Protein AF-A0A3N5UZ43-F1 (afdb_monomer_lite)

Structure (mmCIF, N/CA/C/O backbone):
data_AF-A0A3N5UZ43-F1
#
_entry.id   AF-A0A3N5UZ43-F1
#
loop_
_atom_site.group_PDB
_atom_site.id
_atom_site.type_symbol
_atom_site.label_atom_id
_atom_site.label_alt_id
_atom_site.label_comp_id
_atom_site.label_asym_id
_atom_site.label_entity_id
_atom_site.label_seq_id
_atom_site.pdbx_PDB_ins_code
_atom_site.Cartn_x
_atom_site.Cartn_y
_atom_site.Cartn_z
_atom_site.occupancy
_atom_site.B_iso_or_equiv
_atom_site.auth_seq_id
_atom_site.auth_comp_id
_atom_site.auth_asym_id
_atom_site.auth_atom_id
_atom_site.pdbx_PDB_model_num
ATOM 1 N N . MET A 1 1 ? -31.137 11.915 19.841 1.00 57.28 1 MET A N 1
ATOM 2 C CA . MET A 1 1 ? -30.366 11.114 18.867 1.00 57.28 1 MET A CA 1
ATOM 3 C C . MET A 1 1 ? -28.928 11.095 19.352 1.00 57.28 1 MET A C 1
ATOM 5 O O . MET A 1 1 ? -28.494 12.151 19.804 1.00 57.28 1 MET A O 1
ATOM 9 N N . PRO A 1 2 ? -28.224 9.950 19.360 1.00 70.50 2 PRO A N 1
ATOM 10 C CA . PRO A 1 2 ? -26.787 9.968 19.621 1.00 70.50 2 PRO A CA 1
ATOM 11 C C . PRO A 1 2 ? -26.098 10.854 18.576 1.00 70.50 2 PRO A C 1
ATOM 13 O O . PRO A 1 2 ? -26.572 10.951 17.441 1.00 70.50 2 PRO A O 1
ATOM 16 N N . ALA A 1 3 ? -25.030 11.540 18.980 1.00 83.25 3 ALA A N 1
ATOM 17 C CA . ALA A 1 3 ? -24.226 12.325 18.054 1.00 83.25 3 ALA A CA 1
ATOM 18 C C . ALA A 1 3 ? -23.648 11.402 16.972 1.00 83.25 3 ALA A C 1
ATOM 20 O O . ALA A 1 3 ? -23.267 10.265 17.262 1.00 83.25 3 ALA A O 1
ATOM 21 N N . VAL A 1 4 ? -23.611 11.881 15.728 1.00 85.50 4 VAL A N 1
ATOM 22 C CA . VAL A 1 4 ? -22.922 11.168 14.648 1.00 85.50 4 VAL A CA 1
ATOM 23 C C . VAL A 1 4 ? -21.421 11.245 14.946 1.00 85.50 4 VAL A C 1
ATOM 25 O O . VAL A 1 4 ? -20.933 12.356 15.155 1.00 85.50 4 VAL A O 1
ATOM 28 N N . PRO A 1 5 ? -20.701 10.114 15.015 1.00 87.69 5 PRO A N 1
ATOM 29 C CA . PRO A 1 5 ? -19.268 10.138 15.270 1.00 87.69 5 PRO A CA 1
ATOM 30 C C . PRO A 1 5 ? -18.529 10.832 14.123 1.00 87.69 5 PRO A C 1
ATOM 32 O O . PRO A 1 5 ? -18.825 10.599 12.947 1.00 87.69 5 PRO A O 1
ATOM 35 N N . GLU A 1 6 ? -17.566 11.678 14.476 1.00 94.62 6 GLU A N 1
ATOM 36 C CA . GLU A 1 6 ? -16.588 12.208 13.529 1.00 94.62 6 GLU A CA 1
ATOM 37 C C . GLU A 1 6 ? -15.535 11.135 13.265 1.00 94.62 6 GLU A C 1
ATOM 39 O O . GLU A 1 6 ? -15.068 10.486 14.201 1.00 94.62 6 GLU A O 1
ATOM 44 N N . TYR A 1 7 ? -15.185 10.937 11.994 1.00 96.31 7 TYR A N 1
ATOM 45 C CA . TYR A 1 7 ? -14.198 9.940 11.600 1.00 96.31 7 TYR A CA 1
ATOM 46 C C . TYR A 1 7 ? -12.929 10.585 11.059 1.00 96.31 7 TYR A C 1
ATOM 48 O O . TYR A 1 7 ? -12.982 11.454 10.188 1.00 96.31 7 TYR A O 1
ATOM 56 N N . GLU A 1 8 ? -11.793 10.073 11.515 1.00 97.06 8 GLU A N 1
ATOM 57 C CA . GLU A 1 8 ? -10.482 10.336 10.938 1.00 97.06 8 GLU A CA 1
ATOM 58 C C . GLU A 1 8 ? -10.076 9.166 10.045 1.00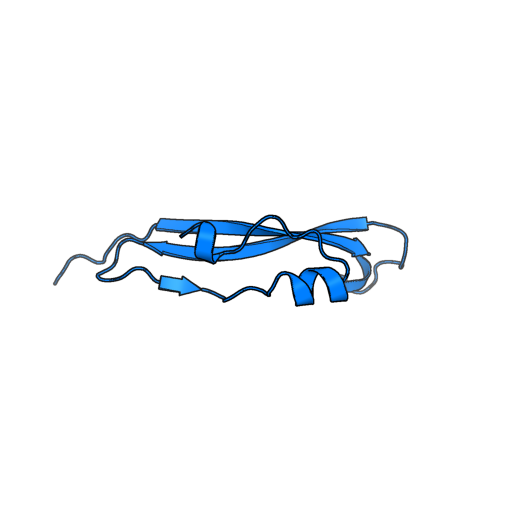 97.06 8 GLU A C 1
ATOM 60 O O . GLU A 1 8 ? -10.283 7.998 10.386 1.00 97.06 8 GLU A O 1
ATOM 65 N N . ILE A 1 9 ? -9.508 9.481 8.882 1.00 97.62 9 ILE A N 1
ATOM 66 C CA . ILE A 1 9 ? -9.128 8.495 7.873 1.00 97.62 9 ILE A CA 1
ATOM 67 C C . ILE A 1 9 ? -7.638 8.639 7.576 1.00 97.62 9 ILE A C 1
ATOM 69 O O . ILE A 1 9 ? -7.186 9.672 7.082 1.00 97.62 9 ILE A O 1
ATOM 73 N N . TYR A 1 10 ? -6.890 7.572 7.832 1.00 96.88 10 TYR A N 1
ATOM 74 C CA . TYR A 1 10 ? -5.446 7.508 7.664 1.00 96.88 10 TYR A CA 1
ATOM 75 C C . TYR A 1 10 ? -5.090 6.629 6.467 1.00 96.88 10 TYR A C 1
ATOM 77 O O . TYR A 1 10 ? -5.436 5.449 6.430 1.00 96.88 10 TYR A O 1
ATOM 85 N N . ALA A 1 11 ? -4.361 7.187 5.499 1.00 97.38 11 ALA A N 1
ATOM 86 C CA . ALA A 1 11 ? -3.806 6.432 4.379 1.00 97.38 11 ALA A CA 1
ATOM 87 C C . ALA A 1 11 ? -2.394 5.941 4.729 1.00 97.38 11 ALA A C 1
ATOM 89 O O . ALA A 1 11 ? -1.440 6.720 4.769 1.00 97.38 11 ALA A O 1
ATOM 90 N N . MET A 1 12 ? -2.241 4.637 4.956 1.00 96.38 12 MET A N 1
ATOM 91 C CA . MET A 1 12 ? -0.977 4.038 5.389 1.00 96.38 12 MET A CA 1
ATOM 92 C C . MET A 1 12 ? -0.246 3.401 4.208 1.00 96.38 12 MET A C 1
ATOM 94 O O . MET A 1 12 ? -0.606 2.319 3.734 1.00 96.38 12 MET A O 1
ATOM 98 N N . LYS A 1 13 ? 0.790 4.079 3.707 1.00 97.50 13 LYS A N 1
ATOM 99 C CA . LYS A 1 13 ? 1.594 3.590 2.581 1.00 97.50 13 LYS A CA 1
ATOM 100 C C . LYS A 1 13 ? 2.473 2.422 3.018 1.00 97.50 13 LYS A C 1
ATOM 102 O O . LYS A 1 13 ? 3.376 2.603 3.828 1.00 97.50 13 LYS A O 1
ATOM 107 N N . TYR A 1 14 ? 2.306 1.250 2.410 1.00 97.94 14 TYR A N 1
ATOM 108 C CA . TYR A 1 14 ? 3.088 0.055 2.771 1.00 97.94 14 TYR A CA 1
ATOM 109 C C . TYR A 1 14 ? 3.996 -0.464 1.646 1.00 97.94 14 TYR A C 1
ATOM 111 O O . TYR A 1 14 ? 4.933 -1.225 1.900 1.00 97.94 14 TYR A O 1
ATOM 119 N N . ALA A 1 15 ? 3.779 -0.041 0.399 1.00 98.38 15 ALA A N 1
ATOM 120 C CA . ALA A 1 15 ? 4.622 -0.422 -0.731 1.00 98.38 15 ALA A CA 1
ATOM 121 C C . ALA A 1 15 ? 4.529 0.590 -1.881 1.00 98.38 15 ALA A C 1
ATOM 123 O O . ALA A 1 15 ? 3.643 1.440 -1.907 1.00 98.38 15 ALA A O 1
ATOM 124 N N . GLU A 1 16 ? 5.426 0.471 -2.857 1.00 98.62 16 GLU A N 1
ATOM 125 C CA . GLU A 1 16 ? 5.377 1.228 -4.112 1.00 98.62 16 GLU A CA 1
ATOM 126 C C . GLU A 1 16 ? 5.940 0.414 -5.285 1.00 98.62 16 GLU A C 1
ATOM 128 O O . GLU A 1 16 ? 6.645 -0.581 -5.096 1.00 98.62 16 GLU A O 1
ATOM 133 N N . ARG A 1 17 ? 5.647 0.817 -6.520 1.00 98.00 17 ARG A N 1
ATOM 134 C CA . ARG A 1 17 ? 6.350 0.336 -7.720 1.00 98.00 17 ARG A CA 1
ATOM 135 C C . ARG A 1 17 ? 6.440 1.433 -8.770 1.00 98.00 17 ARG A C 1
ATOM 137 O O . ARG A 1 17 ? 5.628 2.350 -8.767 1.00 98.00 17 ARG A O 1
ATOM 144 N N . GLN A 1 18 ? 7.361 1.277 -9.712 1.00 98.25 18 GLN A N 1
ATOM 145 C CA . GLN A 1 18 ? 7.303 2.017 -10.970 1.00 98.25 18 GLN A CA 1
ATOM 146 C C . GLN A 1 18 ? 6.327 1.328 -11.932 1.00 98.25 18 GLN A C 1
ATOM 148 O O . GLN A 1 18 ? 6.144 0.102 -11.899 1.00 98.25 18 GLN A O 1
ATOM 153 N N . ALA A 1 19 ? 5.660 2.118 -12.759 1.00 97.31 19 ALA A N 1
ATOM 154 C CA . ALA A 1 19 ? 4.707 1.642 -13.741 1.00 97.31 19 ALA A CA 1
ATOM 155 C C . ALA A 1 19 ? 4.720 2.540 -14.971 1.00 97.31 19 ALA A C 1
ATOM 157 O O . ALA A 1 19 ? 4.872 3.749 -14.857 1.00 97.31 19 ALA A O 1
ATOM 158 N N . ASP A 1 20 ? 4.503 1.947 -16.132 1.00 97.62 20 ASP A N 1
ATOM 159 C CA . ASP A 1 20 ? 4.230 2.701 -17.346 1.00 97.62 20 ASP A CA 1
ATOM 160 C C . ASP A 1 20 ? 2.820 3.312 -17.268 1.00 97.62 20 ASP A C 1
ATOM 162 O O . ASP A 1 20 ? 1.855 2.598 -16.965 1.00 97.62 20 ASP A O 1
ATOM 166 N N . LEU A 1 21 ? 2.689 4.618 -17.521 1.00 97.31 21 LEU A N 1
ATOM 167 C CA . LEU A 1 21 ? 1.406 5.329 -17.467 1.00 97.31 21 LEU A CA 1
ATOM 168 C C . LEU A 1 21 ? 0.361 4.721 -18.418 1.00 97.31 21 LEU A C 1
ATOM 170 O O . LEU A 1 21 ? -0.827 4.682 -18.084 1.00 97.31 21 LEU A O 1
ATOM 174 N N . SER A 1 22 ? 0.793 4.179 -19.560 1.00 97.25 22 SER A N 1
ATOM 175 C CA . SER A 1 22 ? -0.090 3.527 -20.539 1.00 97.25 22 SER A CA 1
ATOM 176 C C . SER A 1 22 ? -0.833 2.308 -19.976 1.00 97.25 22 SER A C 1
ATOM 178 O O . SER A 1 22 ? -1.870 1.918 -20.506 1.00 97.25 22 SER A O 1
ATOM 180 N N . THR A 1 23 ? -0.373 1.733 -18.856 1.00 96.25 23 THR A N 1
ATOM 181 C CA . THR A 1 23 ? -1.088 0.639 -18.169 1.00 96.25 23 THR A CA 1
ATOM 182 C C . THR A 1 23 ? -2.356 1.094 -17.445 1.00 96.25 23 THR A C 1
ATOM 184 O O . THR A 1 23 ? -3.168 0.252 -17.062 1.00 96.25 23 THR A O 1
ATOM 187 N N . PHE A 1 24 ? -2.541 2.406 -17.267 1.00 96.06 24 PHE A N 1
ATOM 188 C CA . PHE A 1 24 ? -3.684 2.995 -16.565 1.00 96.06 24 PHE A CA 1
ATOM 189 C C . PHE A 1 24 ? -4.509 3.943 -17.434 1.00 96.06 24 PHE A C 1
ATOM 191 O O . PHE A 1 24 ? -5.698 4.115 -17.177 1.00 96.06 24 PHE A O 1
ATOM 198 N N . MET A 1 25 ? -3.892 4.563 -18.442 1.00 95.12 25 MET A N 1
ATOM 199 C CA . MET A 1 25 ? -4.525 5.585 -19.271 1.00 95.12 25 MET A CA 1
ATOM 200 C C . MET A 1 25 ? -4.629 5.119 -20.721 1.00 95.12 25 MET A C 1
ATOM 202 O O . MET A 1 25 ? -3.627 4.832 -21.377 1.00 95.12 25 MET A O 1
ATOM 206 N N . LEU A 1 26 ? -5.857 5.083 -21.238 1.00 95.69 26 LEU A N 1
ATOM 207 C CA . LEU A 1 26 ? -6.113 4.763 -22.639 1.00 95.69 26 LEU A CA 1
ATOM 208 C C . LEU A 1 26 ? -5.596 5.886 -23.549 1.00 95.69 26 LEU A C 1
ATOM 210 O O . LEU A 1 26 ? -5.804 7.064 -23.270 1.00 95.69 26 LEU A O 1
ATOM 214 N N . GLY A 1 27 ? -4.958 5.514 -24.660 1.00 94.62 27 GLY A N 1
ATOM 215 C CA . GLY A 1 27 ? -4.450 6.459 -25.663 1.00 94.62 27 GLY A CA 1
ATOM 216 C C . GLY A 1 27 ? -3.063 7.042 -25.371 1.00 94.62 27 GLY A C 1
ATOM 217 O O . GLY A 1 27 ? -2.568 7.830 -26.172 1.00 94.62 27 GLY A O 1
ATOM 218 N N . VAL A 1 28 ? -2.416 6.648 -24.270 1.00 96.12 28 VAL A N 1
ATOM 219 C CA . VAL A 1 28 ? -1.019 7.002 -23.981 1.00 96.12 28 VAL A CA 1
ATOM 220 C C . VAL A 1 28 ? -0.079 6.011 -24.673 1.00 96.12 28 VAL A C 1
ATOM 222 O O . VAL A 1 28 ? -0.272 4.799 -24.583 1.00 96.12 28 VAL A O 1
ATOM 225 N N . GLU A 1 29 ? 0.940 6.524 -25.368 1.00 96.19 29 GLU A N 1
ATOM 226 C CA . GLU A 1 29 ? 1.973 5.706 -26.016 1.00 96.19 29 GLU A CA 1
ATOM 227 C C . GLU A 1 29 ? 2.806 4.948 -24.957 1.00 96.19 29 GLU A C 1
ATOM 229 O O . GLU A 1 29 ? 3.352 5.586 -24.049 1.00 96.19 29 GLU A O 1
ATOM 234 N N . PRO A 1 30 ? 2.938 3.610 -25.055 1.00 97.31 30 PRO A N 1
ATOM 235 C CA . PRO A 1 30 ? 3.761 2.834 -24.130 1.00 97.31 30 PRO A CA 1
ATOM 236 C C . PRO A 1 30 ? 5.233 3.263 -24.130 1.00 97.31 30 PRO A C 1
ATOM 238 O O . PRO A 1 30 ? 5.809 3.592 -25.164 1.00 97.31 30 PRO A O 1
ATOM 241 N N . GLY A 1 31 ? 5.864 3.225 -22.961 1.00 96.12 31 GLY A N 1
ATOM 242 C CA . GLY A 1 31 ? 7.284 3.499 -22.746 1.00 96.12 31 GLY A CA 1
ATOM 243 C C . GLY A 1 31 ? 7.653 4.981 -22.664 1.00 96.12 31 GLY A C 1
ATOM 244 O O . GLY A 1 31 ? 8.816 5.298 -22.418 1.00 96.12 31 GLY A O 1
ATOM 245 N N . ARG A 1 32 ? 6.695 5.897 -22.851 1.00 96.19 32 ARG A N 1
ATOM 246 C CA . ARG A 1 32 ? 6.935 7.350 -22.815 1.00 96.19 32 ARG A CA 1
ATOM 247 C C . ARG A 1 32 ? 7.074 7.915 -21.413 1.00 96.19 32 ARG A C 1
ATOM 249 O O . ARG A 1 32 ? 7.898 8.799 -21.196 1.00 96.19 32 ARG A O 1
ATOM 256 N N . GLU A 1 33 ? 6.249 7.441 -20.487 1.00 97.25 33 GLU A N 1
ATOM 257 C CA . GLU A 1 33 ? 6.149 8.010 -19.150 1.00 97.25 33 GLU A CA 1
ATOM 258 C C . GLU A 1 33 ? 6.082 6.907 -18.099 1.00 97.25 33 GLU A C 1
ATOM 260 O O . GLU A 1 33 ? 5.267 5.986 -18.170 1.00 97.25 33 GLU A O 1
ATOM 265 N N . THR A 1 34 ? 6.964 7.017 -17.108 1.00 97.62 34 THR A N 1
ATOM 266 C CA . THR A 1 34 ? 6.978 6.146 -15.937 1.00 97.62 34 THR A CA 1
ATOM 267 C C . THR A 1 34 ? 6.471 6.925 -14.7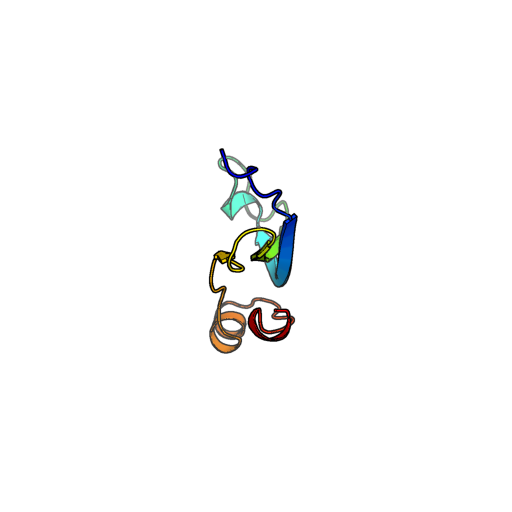36 1.00 97.62 34 THR A C 1
ATOM 269 O O . THR A 1 34 ? 6.987 7.994 -14.418 1.00 97.62 34 THR A O 1
ATOM 272 N N . ILE A 1 35 ? 5.488 6.356 -14.050 1.00 97.44 35 ILE A N 1
ATOM 273 C CA . ILE A 1 35 ? 4.899 6.895 -12.830 1.00 97.44 35 ILE A CA 1
ATOM 274 C C . ILE A 1 35 ? 5.197 5.986 -11.640 1.00 97.44 35 ILE A C 1
ATOM 276 O O . ILE A 1 35 ? 5.381 4.773 -11.776 1.00 97.44 35 ILE A O 1
ATOM 280 N N . THR A 1 36 ? 5.192 6.574 -10.446 1.00 98.12 36 THR A N 1
ATOM 281 C CA . THR A 1 36 ? 5.226 5.809 -9.196 1.00 98.12 36 THR A CA 1
ATOM 282 C C . THR A 1 36 ? 3.803 5.498 -8.752 1.00 98.12 36 THR A C 1
ATOM 284 O O . THR A 1 36 ? 2.965 6.389 -8.666 1.00 98.12 36 THR A O 1
ATOM 287 N N . ILE A 1 37 ? 3.542 4.228 -8.457 1.00 97.75 37 ILE A N 1
ATOM 288 C CA . ILE A 1 37 ? 2.284 3.750 -7.890 1.00 97.75 37 ILE A CA 1
ATOM 289 C C . ILE A 1 37 ? 2.524 3.357 -6.443 1.00 97.75 37 ILE A C 1
ATOM 291 O O . ILE A 1 37 ? 3.281 2.421 -6.173 1.00 97.75 37 ILE A O 1
ATOM 295 N N . ASP A 1 38 ? 1.829 4.040 -5.545 1.00 97.94 38 ASP A N 1
ATOM 296 C CA . ASP A 1 38 ? 1.852 3.779 -4.113 1.00 97.94 38 ASP A CA 1
ATOM 297 C C . ASP A 1 38 ? 0.689 2.874 -3.702 1.00 97.94 38 ASP A C 1
ATOM 299 O O . ASP A 1 38 ? -0.429 3.005 -4.198 1.00 97.94 38 ASP A O 1
ATOM 303 N N . TYR A 1 39 ? 0.961 1.946 -2.787 1.00 98.06 39 TYR A N 1
ATOM 304 C CA . TYR A 1 39 ? -0.035 1.040 -2.225 1.00 98.06 39 TYR A CA 1
ATOM 305 C C . TYR A 1 39 ? -0.326 1.418 -0.778 1.00 98.06 39 TYR A C 1
ATOM 307 O O . TYR A 1 39 ? 0.600 1.586 0.023 1.00 98.06 39 TYR A O 1
ATOM 315 N N . PHE A 1 40 ? -1.614 1.488 -0.450 1.00 97.94 40 PHE A N 1
ATOM 316 C CA . PHE A 1 40 ? -2.112 1.898 0.856 1.00 97.94 40 PHE A CA 1
ATOM 317 C C . PHE A 1 40 ? -3.065 0.859 1.438 1.00 97.94 40 PHE A C 1
ATOM 319 O O . PHE A 1 40 ? -3.768 0.178 0.698 1.00 97.94 40 PHE A O 1
ATOM 326 N N . VAL A 1 41 ? -3.097 0.788 2.762 1.00 97.69 41 VAL A N 1
ATOM 327 C CA . VAL A 1 41 ? -4.235 0.292 3.547 1.00 97.69 41 VAL A CA 1
ATOM 328 C C . VAL A 1 41 ? -4.773 1.484 4.330 1.00 97.69 41 VAL A C 1
ATOM 330 O O . VAL A 1 41 ? -4.014 2.406 4.637 1.00 97.69 41 VAL A O 1
ATOM 333 N N . TRP A 1 42 ? -6.074 1.507 4.605 1.00 98.12 42 TRP A N 1
ATOM 334 C CA . TRP A 1 42 ? -6.713 2.660 5.231 1.00 98.12 42 TRP A CA 1
ATOM 335 C C . TRP A 1 42 ? -7.224 2.291 6.617 1.00 98.12 42 TRP A C 1
ATOM 337 O O . TRP A 1 42 ? -7.873 1.260 6.779 1.00 98.12 42 TRP A O 1
ATOM 347 N N . LEU A 1 43 ? -6.944 3.142 7.5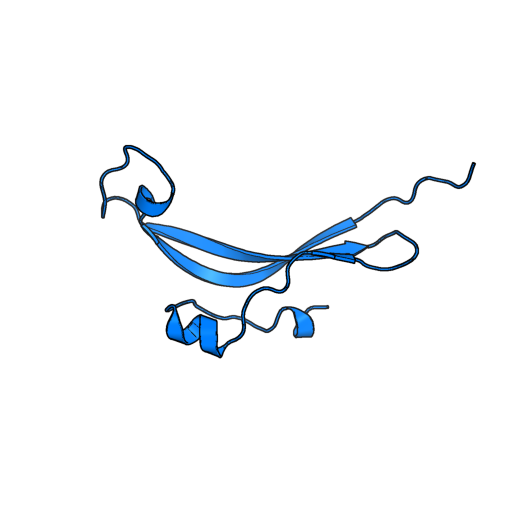99 1.00 97.19 43 LEU A N 1
ATOM 348 C CA . LEU A 1 43 ? -7.477 3.034 8.952 1.00 97.19 43 LEU A CA 1
ATOM 349 C C . LEU A 1 43 ? -8.499 4.150 9.168 1.00 97.19 43 LEU A C 1
ATOM 351 O O . LEU A 1 43 ? -8.199 5.321 8.946 1.00 97.19 43 LEU A O 1
ATOM 355 N N . VAL A 1 44 ? -9.701 3.782 9.594 1.00 97.44 44 VAL A N 1
ATOM 356 C CA . VAL A 1 44 ? -10.804 4.698 9.887 1.00 97.44 44 VAL A CA 1
ATOM 357 C C . VAL A 1 44 ? -11.105 4.620 11.384 1.00 97.44 44 VAL A C 1
ATOM 359 O O . VAL A 1 44 ? -11.458 3.553 11.890 1.00 97.44 44 VAL A O 1
ATOM 362 N N . GLN A 1 45 ? -10.946 5.735 12.099 1.00 95.81 45 GLN A N 1
ATOM 363 C CA . GLN A 1 45 ? -11.113 5.838 13.558 1.00 95.81 45 GLN A CA 1
ATOM 364 C C . GLN A 1 45 ? -12.181 6.872 13.919 1.00 95.81 45 GLN A C 1
ATOM 366 O O . GLN A 1 45 ? -12.407 7.795 13.148 1.00 95.81 45 GLN A O 1
ATOM 371 N N . GLY A 1 46 ? -12.824 6.728 15.083 1.00 93.19 46 GLY A N 1
ATOM 372 C CA . GLY A 1 46 ? -13.804 7.694 15.614 1.00 93.19 46 GLY A CA 1
ATOM 373 C C . GLY A 1 46 ? -15.165 7.094 15.992 1.00 93.19 46 GLY A C 1
ATOM 374 O O . GLY A 1 46 ? -15.894 7.657 16.806 1.00 93.19 46 GLY A O 1
ATOM 375 N N . GLY A 1 47 ? -15.491 5.916 15.452 1.00 90.75 47 GLY A N 1
ATOM 376 C CA . GLY A 1 47 ? -16.663 5.124 15.837 1.00 90.75 47 GLY A CA 1
ATOM 377 C C . GLY A 1 47 ? -16.438 4.276 17.094 1.00 90.75 47 GLY A C 1
ATOM 378 O O . GLY A 1 47 ? -15.443 4.423 17.798 1.00 90.75 47 GLY A O 1
ATOM 379 N N . SER A 1 48 ? -17.359 3.345 17.364 1.00 92.19 48 SER A N 1
ATOM 380 C CA . SER A 1 48 ? -17.225 2.397 18.483 1.00 92.19 48 SER A CA 1
ATOM 381 C C . SER A 1 48 ? -16.044 1.438 18.323 1.00 92.19 48 SER A C 1
ATOM 383 O O . SER A 1 48 ? -15.504 0.968 19.319 1.00 92.19 48 SER A O 1
ATOM 385 N N . GLU A 1 49 ? -15.656 1.149 17.080 1.00 94.19 49 GLU A N 1
ATOM 386 C CA . GLU A 1 49 ? -14.534 0.281 16.730 1.00 94.19 49 GLU A CA 1
ATOM 387 C C . GLU A 1 49 ? -13.773 0.871 15.531 1.00 94.19 49 GLU A C 1
ATOM 389 O O . GLU A 1 49 ? -14.391 1.512 14.671 1.00 94.19 49 GLU A O 1
ATOM 394 N N . PRO A 1 50 ? -12.443 0.681 15.453 1.00 94.62 50 PRO A N 1
ATOM 395 C CA . PRO A 1 50 ? -11.671 1.059 14.278 1.00 94.62 50 PRO A CA 1
ATOM 396 C C . PRO A 1 50 ? -11.985 0.133 13.099 1.00 94.62 50 PRO A C 1
ATOM 398 O O . PRO A 1 50 ? -12.179 -1.071 13.266 1.00 94.62 50 PRO A O 1
ATOM 401 N N . ILE A 1 51 ? -11.980 0.688 11.889 1.00 96.62 51 ILE A N 1
ATOM 402 C CA . ILE A 1 51 ? -12.199 -0.064 10.650 1.00 96.62 51 ILE A CA 1
ATOM 403 C C . ILE A 1 51 ? -10.915 -0.027 9.829 1.00 96.62 51 ILE A C 1
ATOM 405 O O . ILE A 1 51 ? -10.363 1.041 9.570 1.00 96.62 51 ILE A O 1
ATOM 409 N N . VAL A 1 52 ? -10.466 -1.196 9.378 1.00 96.94 52 VAL A N 1
ATOM 410 C CA . VAL A 1 52 ? -9.381 -1.320 8.400 1.00 96.94 52 VAL A CA 1
ATOM 411 C C . VAL A 1 52 ? -9.996 -1.626 7.037 1.00 96.94 52 VAL A C 1
ATOM 413 O O . VAL A 1 52 ? -10.810 -2.542 6.912 1.00 96.94 52 VAL A O 1
ATOM 416 N N . VAL A 1 53 ? -9.623 -0.855 6.016 1.00 97.88 53 VAL A N 1
ATOM 417 C CA . VAL A 1 53 ? -10.067 -1.049 4.631 1.00 97.88 53 VAL A CA 1
ATOM 418 C C . VAL A 1 53 ? -8.889 -1.519 3.784 1.00 97.88 53 V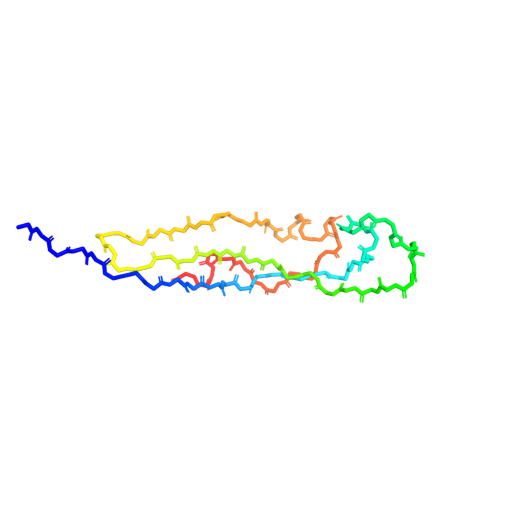AL A C 1
ATOM 420 O O . VAL A 1 53 ? -7.837 -0.877 3.769 1.00 97.88 53 VAL A O 1
ATOM 423 N N . ASP A 1 54 ? -9.124 -2.604 3.037 1.00 96.50 54 ASP A N 1
ATOM 424 C CA . ASP A 1 54 ? -8.121 -3.404 2.320 1.00 96.50 54 ASP A CA 1
ATOM 425 C C . ASP A 1 54 ? -7.212 -4.218 3.266 1.00 96.50 54 ASP A C 1
ATOM 427 O O . ASP A 1 54 ? -7.149 -4.000 4.474 1.00 96.50 54 ASP A O 1
ATOM 431 N N . THR A 1 55 ? -6.526 -5.211 2.713 1.00 93.62 55 THR A N 1
ATOM 432 C CA . THR A 1 55 ? -5.583 -6.089 3.423 1.00 93.62 55 THR A CA 1
ATOM 433 C C . THR A 1 55 ? -4.179 -6.028 2.833 1.00 93.62 55 THR A C 1
ATOM 435 O O . THR A 1 55 ? -3.249 -6.646 3.351 1.00 93.62 55 THR A O 1
ATOM 438 N N . GLY A 1 56 ? -4.016 -5.311 1.722 1.00 94.62 56 GLY A N 1
ATOM 439 C CA . GLY A 1 56 ? -2.757 -5.222 1.007 1.00 94.62 56 GLY A CA 1
ATOM 440 C C . GLY A 1 56 ? -2.267 -6.574 0.480 1.00 94.62 56 GLY A C 1
ATOM 441 O O . GLY A 1 56 ? -3.052 -7.446 0.106 1.00 94.62 56 GLY A O 1
ATOM 442 N N . PHE A 1 57 ? -0.948 -6.748 0.405 1.00 96.62 57 PHE A N 1
ATOM 443 C CA . PHE A 1 57 ? -0.321 -7.997 -0.029 1.00 96.62 57 PHE A CA 1
ATOM 444 C C . PHE A 1 57 ? 0.901 -8.341 0.815 1.00 96.62 57 PHE A C 1
ATOM 446 O O . PHE A 1 57 ? 1.543 -7.469 1.392 1.00 96.62 57 PHE A O 1
ATOM 453 N N . THR A 1 58 ? 1.255 -9.624 0.834 1.00 96.25 58 THR A N 1
ATOM 454 C CA . THR A 1 58 ? 2.395 -10.125 1.605 1.00 96.25 58 THR A CA 1
ATOM 455 C C . THR A 1 58 ? 3.744 -9.734 0.979 1.00 96.25 58 THR A C 1
ATOM 457 O O . THR A 1 58 ? 3.816 -9.496 -0.236 1.00 96.25 58 THR A O 1
ATOM 460 N N . PRO A 1 59 ? 4.850 -9.748 1.753 1.00 96.56 59 PRO A N 1
ATOM 461 C CA . PRO A 1 59 ? 6.197 -9.524 1.219 1.00 96.56 59 PRO 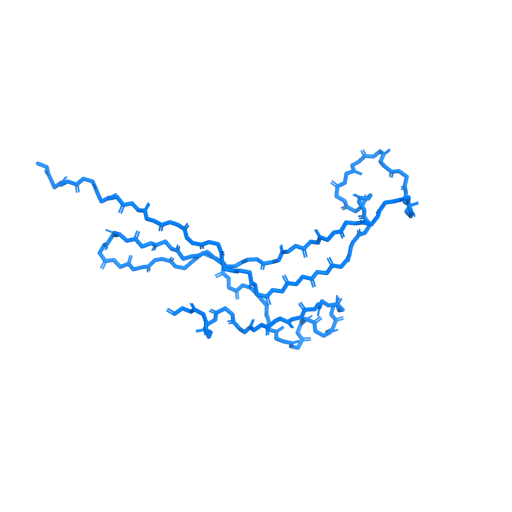A CA 1
ATOM 462 C C . PRO A 1 59 ? 6.560 -10.468 0.061 1.00 96.56 59 PRO A C 1
ATOM 464 O O . PRO A 1 59 ? 7.214 -10.058 -0.895 1.00 96.56 59 PRO A O 1
ATOM 467 N N . GLN A 1 60 ? 6.092 -11.720 0.101 1.00 97.75 60 GLN A N 1
ATOM 468 C CA . GLN A 1 60 ? 6.340 -12.716 -0.948 1.00 97.75 60 GLN A CA 1
ATOM 469 C C . GLN A 1 60 ? 5.663 -12.318 -2.267 1.00 97.75 60 GLN A C 1
ATOM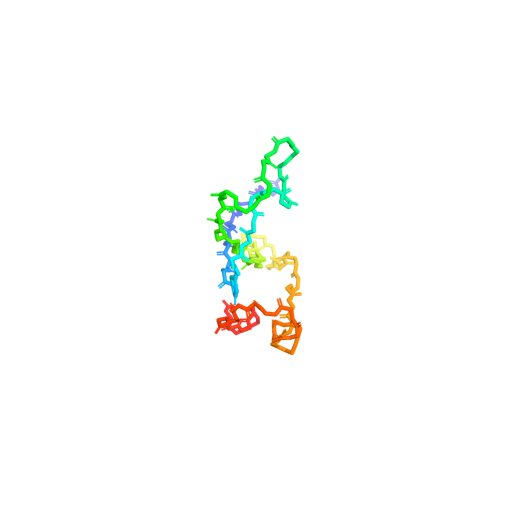 471 O O . GLN A 1 60 ? 6.275 -12.403 -3.331 1.00 97.75 60 GLN A O 1
ATOM 476 N N . ILE A 1 61 ? 4.421 -11.819 -2.209 1.00 97.56 61 ILE A N 1
ATOM 477 C CA . ILE A 1 61 ? 3.724 -11.290 -3.390 1.00 97.56 61 ILE A CA 1
ATOM 478 C C . ILE A 1 61 ? 4.388 -10.004 -3.885 1.00 97.56 61 ILE A C 1
ATOM 480 O O . ILE A 1 61 ? 4.462 -9.783 -5.096 1.00 97.56 61 ILE A O 1
ATOM 484 N N . ALA A 1 62 ? 4.890 -9.166 -2.974 1.00 97.62 62 ALA A N 1
ATOM 485 C CA . ALA A 1 62 ? 5.643 -7.972 -3.335 1.00 97.62 62 ALA A CA 1
ATOM 486 C C . ALA A 1 62 ? 6.878 -8.331 -4.169 1.00 97.62 62 ALA A C 1
ATOM 488 O O . ALA A 1 62 ? 7.052 -7.796 -5.262 1.00 97.62 62 ALA A O 1
ATOM 489 N N . GLN A 1 63 ? 7.671 -9.295 -3.697 1.00 97.56 63 GLN A N 1
ATOM 490 C CA . GLN A 1 63 ? 8.852 -9.792 -4.395 1.00 97.56 63 GLN A CA 1
ATOM 491 C C . GLN A 1 63 ? 8.490 -10.401 -5.755 1.00 97.56 63 GLN A C 1
ATOM 493 O O . GLN A 1 63 ? 9.055 -10.001 -6.772 1.00 97.56 63 GLN A O 1
ATOM 498 N N . ALA A 1 64 ? 7.511 -11.312 -5.794 1.00 98.31 64 ALA A N 1
ATOM 499 C CA . ALA A 1 64 ? 7.095 -11.992 -7.022 1.00 98.31 64 ALA A CA 1
ATOM 500 C C . ALA A 1 64 ? 6.592 -11.023 -8.106 1.00 98.31 64 ALA A C 1
ATOM 502 O O . ALA A 1 64 ? 6.724 -11.297 -9.295 1.00 98.31 64 ALA A O 1
ATOM 503 N N . ARG A 1 65 ? 6.022 -9.880 -7.702 1.00 97.00 65 ARG A N 1
ATOM 504 C CA . ARG A 1 65 ? 5.498 -8.842 -8.605 1.00 97.00 65 ARG A CA 1
ATOM 505 C C . ARG A 1 65 ? 6.410 -7.621 -8.737 1.00 97.00 65 ARG A C 1
ATOM 507 O O . ARG A 1 65 ? 5.950 -6.589 -9.223 1.00 97.00 65 ARG A O 1
ATOM 514 N N . GLN A 1 66 ? 7.661 -7.717 -8.282 1.00 97.06 66 GLN A N 1
ATOM 515 C CA . GLN A 1 66 ? 8.669 -6.653 -8.373 1.00 97.06 66 GLN A CA 1
ATOM 516 C C . GLN A 1 66 ? 8.195 -5.310 -7.788 1.00 97.06 66 GLN A C 1
ATOM 518 O O . GLN A 1 66 ? 8.381 -4.238 -8.364 1.00 97.06 66 GLN A O 1
ATOM 523 N N . ARG A 1 67 ? 7.550 -5.370 -6.623 1.00 97.94 67 ARG A N 1
ATOM 524 C CA . ARG A 1 67 ? 7.101 -4.204 -5.859 1.00 97.94 67 ARG A CA 1
ATOM 525 C C . ARG A 1 67 ? 8.103 -3.921 -4.748 1.00 97.94 67 ARG A C 1
ATOM 527 O O . ARG A 1 67 ? 8.567 -4.839 -4.074 1.00 97.94 67 ARG A O 1
ATOM 534 N N . LYS A 1 68 ? 8.392 -2.646 -4.509 1.00 98.25 68 LYS A N 1
ATOM 535 C CA . LYS A 1 68 ? 9.195 -2.202 -3.373 1.00 98.25 68 LYS A CA 1
ATOM 536 C C . LYS A 1 68 ? 8.326 -2.211 -2.119 1.00 98.25 68 LYS A C 1
ATOM 538 O O . LYS A 1 68 ? 7.535 -1.299 -1.884 1.00 98.25 68 LYS A O 1
ATOM 543 N N . TYR A 1 69 ? 8.462 -3.276 -1.340 1.00 97.88 69 TYR A N 1
ATOM 544 C CA . TYR A 1 69 ? 7.801 -3.439 -0.049 1.00 97.88 69 TYR A CA 1
ATOM 545 C C . TYR A 1 69 ? 8.500 -2.594 1.021 1.00 97.88 69 TYR A C 1
ATOM 547 O O . TYR A 1 69 ? 9.729 -2.591 1.078 1.00 97.88 69 TYR A O 1
ATOM 555 N N . ARG A 1 70 ? 7.741 -1.867 1.847 1.00 96.19 70 ARG A N 1
ATOM 556 C CA . ARG A 1 70 ? 8.293 -1.033 2.929 1.00 96.19 70 ARG A CA 1
ATOM 557 C C . ARG A 1 70 ? 8.126 -1.711 4.282 1.00 96.19 70 ARG A C 1
ATOM 559 O O . ARG A 1 70 ? 9.109 -1.903 4.984 1.00 96.19 70 ARG A O 1
ATOM 566 N N . THR A 1 71 ? 6.896 -2.075 4.622 1.00 95.88 71 THR A N 1
ATOM 567 C CA . THR A 1 71 ? 6.549 -2.735 5.885 1.00 95.88 71 THR A CA 1
ATOM 568 C C . THR A 1 71 ? 5.191 -3.430 5.755 1.00 95.88 71 THR A C 1
ATOM 570 O O . THR A 1 71 ? 4.477 -3.200 4.777 1.00 95.88 71 THR A O 1
ATOM 573 N N . SER A 1 72 ? 4.829 -4.289 6.709 1.00 94.12 72 SER A N 1
ATOM 574 C CA . SER A 1 72 ? 3.468 -4.824 6.791 1.00 94.12 72 SER A CA 1
ATOM 575 C C . SER A 1 72 ? 2.472 -3.727 7.164 1.00 94.12 72 SER A C 1
ATOM 577 O O . SER A 1 72 ? 2.769 -2.928 8.052 1.00 94.12 72 SER A O 1
ATOM 579 N N . PRO A 1 73 ? 1.272 -3.677 6.554 1.00 93.44 73 PRO A N 1
ATOM 580 C CA . PRO A 1 73 ? 0.186 -2.843 7.065 1.00 93.44 73 PRO A CA 1
ATOM 581 C C . PRO A 1 73 ? -0.121 -3.116 8.541 1.00 93.44 73 PRO A C 1
ATOM 583 O O . PRO A 1 73 ? -0.352 -2.179 9.289 1.00 93.44 73 PRO A O 1
ATOM 586 N N . ALA A 1 74 ? -0.050 -4.380 8.972 1.00 91.56 74 ALA A N 1
ATOM 587 C CA . ALA A 1 74 ? -0.305 -4.756 10.362 1.00 91.56 74 ALA A CA 1
ATOM 588 C C . ALA A 1 74 ? 0.732 -4.201 11.354 1.00 91.56 74 ALA A C 1
ATOM 590 O O . ALA A 1 74 ? 0.391 -3.999 12.510 1.00 91.56 74 ALA A O 1
ATOM 591 N N . ASP A 1 75 ? 1.958 -3.911 10.909 1.00 92.62 75 ASP A N 1
ATOM 592 C CA . ASP A 1 75 ? 3.004 -3.325 11.763 1.00 92.62 75 ASP A CA 1
ATOM 593 C C . ASP A 1 75 ? 2.854 -1.793 11.899 1.00 92.62 75 ASP A C 1
ATOM 595 O O . ASP A 1 75 ? 3.671 -1.147 12.554 1.00 92.62 75 ASP A O 1
ATOM 599 N N . GLN A 1 76 ? 1.859 -1.197 11.226 1.00 87.00 76 GLN A N 1
ATOM 600 C CA . GLN A 1 76 ? 1.563 0.244 11.232 1.00 87.00 76 GLN A CA 1
ATOM 601 C C . GLN A 1 76 ? 0.236 0.594 11.926 1.00 87.00 76 GLN A C 1
ATOM 603 O O . GLN A 1 76 ? -0.052 1.781 12.080 1.00 87.00 76 GLN A O 1
ATOM 608 N N . LEU A 1 77 ? -0.566 -0.416 12.282 1.00 81.75 77 LEU A N 1
ATOM 609 C CA . LEU A 1 77 ? -1.825 -0.284 13.025 1.00 81.75 77 LEU A CA 1
ATOM 610 C C . LEU A 1 77 ? -1.557 -0.201 14.531 1.00 81.75 77 LEU A C 1
ATOM 612 O O . LEU A 1 77 ? -2.290 0.561 15.197 1.00 81.75 77 LEU A O 1
#

Foldseek 3Di:
DPDDWDKDKDWAWFWKDKDFCCVPDPPDDTPPDIDMDTDTWMWIDGDPDIDIHDQTDDPVVCVVVVIGGHHGPVVVD

Sequence (77 aa):
MPAVPEYEIYAMKYAERQADLSTFMLGVEPGRETITIDYFVWLVQGGSEPIVVDTGFTPQIAQARQRKYRTSPADQL

Secondary structure (DSSP, 8-state):
-PPPPP-EEEEEEEEEEEEEGGGTSTTPPTTS-EEEEEEEEEEEESSSS-EEE-----HHHHHHTT-EE---GGGG-

pLDDT: mean 94.89, std 6.14, range [57.28, 98.62]

Radius of gyration: 16.84 Å; chains: 1; bounding box: 40×25×46 Å